Protein AF-A0A7Y3I7I8-F1 (afdb_monomer)

Nearest PDB structures (foldseek):
  3e81-assembly1_A  TM=5.634E-01  e=1.013E-01  Bacteroides thetaiotaomicron
  3n07-assembly1_A-1  TM=5.349E-01  e=1.786E-01  Vibrio cholerae
  3mmz-assembly1_A  TM=6.403E-01  e=1.111E+00  Streptomyces avermitilis MA-4680 = NBRC 14893
  3mmz-assembly1_D-2  TM=4.416E-01  e=1.043E+00  Streptomyces avermitilis MA-4680 = NBRC 14893

Solvent-accessible surface area (backbone atoms only — not comparable to full-atom values): 9424 Å² total; per-residue (Å²): 112,50,53,64,61,39,23,53,50,31,39,77,71,75,37,49,69,60,18,50,61,59,68,58,80,58,87,46,29,38,31,30,32,40,83,50,46,38,29,46,57,78,64,77,93,82,52,62,55,63,79,87,57,58,64,27,91,65,32,65,62,49,49,46,60,44,51,68,61,25,40,41,31,38,44,38,83,34,21,67,37,74,59,11,37,51,34,52,51,52,52,49,43,66,76,41,51,73,58,25,45,66,41,67,65,42,65,22,52,69,73,54,41,62,33,62,57,91,71,88,48,81,45,75,49,51,53,79,69,77,87,74,81,86,78,65,77,77,50,72,69,54,60,74,66,63,65,38,88,90,48,74,81,77,74,84,76,77,83,72,132

Secondary structure (DSSP, 8-state):
--HHHHHHHHHHTT-HHHHHHHH-----EEEE-SBTTTB---SPP--TT---S-BPTTHHHHHHHHHTTSEEEE--GGGGSHHHHHHHHHHHHHHHGGGGS-BTTB--GGG-EE-SS----SEEE-TT-----SS-PPPHHHHHH---TTS----------

Structure (mmCIF, N/CA/C/O backbone):
data_AF-A0A7Y3I7I8-F1
#
_entry.id   AF-A0A7Y3I7I8-F1
#
loop_
_atom_site.group_PDB
_atom_site.id
_atom_site.type_symbol
_atom_site.label_atom_id
_atom_site.label_alt_id
_atom_site.label_comp_id
_atom_site.label_asym_id
_atom_site.label_entity_id
_atom_site.label_seq_id
_atom_site.pdbx_PDB_ins_code
_atom_site.Cartn_x
_atom_site.Cartn_y
_atom_site.Cartn_z
_atom_site.occupancy
_atom_site.B_iso_or_equiv
_atom_site.auth_seq_id
_atom_site.auth_comp_id
_atom_site.auth_asym_id
_atom_site.auth_atom_id
_atom_site.pdbx_PDB_model_num
ATOM 1 N N . MET A 1 1 ? 14.208 3.781 -23.514 1.00 72.62 1 MET A N 1
ATOM 2 C CA . MET A 1 1 ? 13.115 4.742 -23.361 1.00 72.62 1 MET A CA 1
ATOM 3 C C . MET A 1 1 ? 12.505 4.586 -22.001 1.00 72.62 1 MET A C 1
ATOM 5 O O . MET A 1 1 ? 11.634 3.748 -21.793 1.00 72.62 1 MET A O 1
ATOM 9 N N . ASP A 1 2 ? 13.084 5.340 -21.082 1.00 78.81 2 ASP A N 1
ATOM 10 C CA . ASP A 1 2 ? 12.539 5.584 -19.754 1.00 78.81 2 ASP A CA 1
ATOM 11 C C . ASP A 1 2 ? 11.396 6.614 -19.833 1.00 78.81 2 ASP A C 1
ATOM 13 O O . ASP A 1 2 ? 10.990 7.069 -20.915 1.00 78.81 2 ASP A O 1
ATOM 17 N N . ARG A 1 3 ? 10.827 6.932 -18.672 1.00 80.06 3 ARG A N 1
ATOM 18 C CA . ARG A 1 3 ? 9.721 7.880 -18.529 1.00 80.06 3 ARG A CA 1
ATOM 19 C C . ARG A 1 3 ? 10.062 9.303 -18.991 1.00 80.06 3 ARG A C 1
ATOM 21 O O . ARG A 1 3 ? 9.185 9.951 -19.563 1.00 80.06 3 ARG A O 1
ATOM 28 N N . GLU A 1 4 ? 11.293 9.768 -18.781 1.00 84.75 4 GLU A N 1
ATOM 29 C CA . GLU A 1 4 ? 11.745 11.110 -19.184 1.00 84.75 4 GLU A CA 1
ATOM 30 C C . GLU A 1 4 ? 11.891 11.202 -20.706 1.00 84.75 4 GLU A C 1
ATOM 32 O O . GLU A 1 4 ? 11.260 12.052 -21.336 1.00 84.75 4 GLU A O 1
ATOM 37 N N . GLU A 1 5 ? 12.603 10.249 -21.316 1.00 86.88 5 GLU A N 1
ATOM 38 C CA . GLU A 1 5 ? 12.790 10.161 -22.769 1.00 86.88 5 GLU A CA 1
ATOM 39 C C . GLU A 1 5 ? 11.433 10.063 -23.498 1.00 86.88 5 GLU A C 1
ATOM 41 O O . GLU A 1 5 ? 11.233 10.634 -24.575 1.00 86.88 5 GLU A O 1
ATOM 46 N N . TYR A 1 6 ? 10.456 9.375 -22.896 1.00 88.06 6 TYR A N 1
ATOM 47 C CA . TYR A 1 6 ? 9.101 9.300 -23.439 1.00 88.06 6 TYR A CA 1
ATOM 48 C C . TYR A 1 6 ? 8.321 10.617 -23.316 1.00 88.06 6 TYR A C 1
ATOM 50 O O . TYR A 1 6 ? 7.616 10.997 -24.257 1.00 88.06 6 TYR A O 1
ATOM 58 N N . ALA A 1 7 ? 8.435 11.320 -22.187 1.00 87.62 7 ALA A N 1
ATOM 59 C CA . ALA A 1 7 ? 7.794 12.619 -21.999 1.00 87.62 7 ALA A CA 1
ATOM 60 C C . ALA A 1 7 ? 8.338 13.659 -22.992 1.00 87.62 7 ALA A C 1
ATOM 62 O O . ALA A 1 7 ? 7.551 14.362 -23.631 1.00 87.62 7 ALA A O 1
ATOM 63 N N . ASP A 1 8 ? 9.655 13.686 -23.205 1.00 90.88 8 ASP A N 1
ATOM 64 C CA . ASP A 1 8 ? 10.294 14.561 -24.192 1.00 90.88 8 ASP A CA 1
ATOM 65 C C . ASP A 1 8 ? 9.788 14.270 -25.607 1.00 90.88 8 ASP A C 1
ATOM 67 O O . ASP A 1 8 ? 9.432 15.183 -26.358 1.00 90.88 8 ASP A O 1
ATOM 71 N N . LYS A 1 9 ? 9.663 12.985 -25.960 1.00 91.56 9 LYS A N 1
ATOM 72 C CA . LYS A 1 9 ? 9.101 12.575 -27.250 1.00 91.56 9 LYS A CA 1
ATOM 73 C C . LYS A 1 9 ? 7.657 13.054 -27.435 1.00 91.56 9 LYS A C 1
ATOM 75 O O . LYS A 1 9 ? 7.319 13.529 -28.520 1.00 91.56 9 LYS A O 1
ATOM 80 N N . LEU A 1 10 ? 6.816 12.960 -26.401 1.00 91.62 10 LEU A N 1
ATOM 81 C CA . LEU A 1 10 ? 5.436 13.460 -26.438 1.00 91.62 10 LEU A CA 1
ATOM 82 C C . LEU A 1 10 ? 5.394 14.981 -26.638 1.00 91.62 10 LEU A C 1
ATOM 84 O O . LEU A 1 10 ? 4.650 15.466 -27.494 1.00 91.62 10 LEU A O 1
ATOM 88 N N . ALA A 1 11 ? 6.237 15.724 -25.917 1.00 90.56 11 ALA A N 1
ATOM 89 C CA . ALA A 1 11 ? 6.335 17.175 -26.050 1.00 90.56 11 ALA A CA 1
ATOM 90 C C . ALA A 1 11 ? 6.761 17.591 -27.470 1.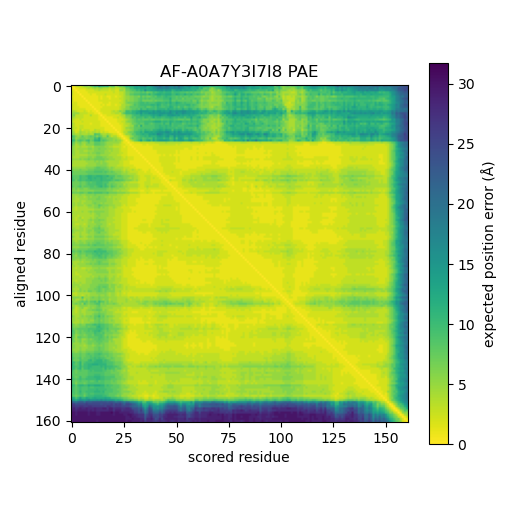00 90.56 11 ALA A C 1
ATOM 92 O O . ALA A 1 11 ? 6.116 18.446 -28.079 1.00 90.56 11 ALA A O 1
ATOM 93 N N . LEU A 1 12 ? 7.780 16.929 -28.033 1.00 93.88 12 LEU A N 1
ATOM 94 C CA . LEU A 1 12 ? 8.248 17.160 -29.405 1.00 93.88 12 LEU A CA 1
ATOM 95 C C . LEU A 1 12 ? 7.202 16.784 -30.466 1.00 93.88 12 LEU A C 1
ATOM 97 O O . LEU A 1 12 ? 7.184 17.376 -31.543 1.00 93.88 12 LEU A O 1
ATOM 101 N N . SER A 1 13 ? 6.314 15.831 -30.166 1.00 92.81 13 SER A N 1
ATOM 102 C CA . SER A 1 13 ? 5.214 15.426 -31.054 1.00 92.81 13 SER A CA 1
ATOM 103 C C . SER A 1 13 ? 3.970 16.325 -30.984 1.00 92.81 13 SER A C 1
ATOM 105 O O . SER A 1 13 ? 2.974 16.034 -31.642 1.00 92.81 13 SER A O 1
ATOM 107 N N . GLY A 1 14 ? 4.016 17.420 -30.215 1.00 92.62 14 GLY A N 1
ATOM 108 C CA . GLY A 1 14 ? 2.890 18.346 -30.064 1.00 92.62 14 GLY A CA 1
ATOM 109 C C . GLY A 1 14 ? 1.854 17.916 -29.021 1.00 92.62 14 GLY A C 1
ATOM 110 O O . GLY A 1 14 ? 0.741 18.434 -29.029 1.00 92.62 14 GLY A O 1
ATOM 111 N N . GLU A 1 15 ? 2.210 17.012 -28.100 1.00 91.56 15 GLU A N 1
ATOM 112 C CA . GLU A 1 15 ? 1.339 16.533 -27.015 1.00 91.56 15 GLU A CA 1
ATOM 113 C C . GLU A 1 15 ? 1.855 16.940 -25.610 1.00 91.56 15 GLU A C 1
ATOM 115 O O . GLU A 1 15 ? 2.059 16.080 -24.744 1.00 91.56 15 GLU A O 1
ATOM 120 N N . PRO A 1 16 ? 2.070 18.244 -25.329 1.00 87.31 16 PRO A N 1
ATOM 121 C CA . PRO A 1 16 ? 2.714 18.703 -24.094 1.00 87.31 16 PRO A CA 1
ATOM 122 C C . PRO A 1 16 ? 1.914 18.374 -22.826 1.00 87.31 16 PRO A C 1
ATOM 124 O O . PRO A 1 16 ? 2.502 18.110 -21.779 1.00 87.31 16 PRO A O 1
ATOM 127 N N . GLU A 1 17 ? 0.581 18.317 -22.900 1.00 86.12 17 GLU A N 1
ATOM 128 C CA . GLU A 1 17 ? -0.253 17.935 -21.753 1.00 86.12 17 GLU A CA 1
ATOM 129 C C . GLU A 1 17 ? -0.020 16.480 -21.324 1.00 86.12 17 GLU A C 1
ATOM 131 O O . GLU A 1 17 ? 0.029 16.183 -20.128 1.00 86.12 17 GLU A O 1
ATOM 136 N N . LYS A 1 18 ? 0.188 15.570 -22.288 1.00 82.88 18 LYS A N 1
ATOM 137 C CA . LYS A 1 18 ? 0.511 14.167 -21.995 1.00 82.88 18 LYS A CA 1
ATOM 138 C C . LYS A 1 18 ? 1.908 14.043 -21.398 1.00 82.88 18 LYS A C 1
ATOM 140 O O . LYS A 1 18 ? 2.074 13.316 -20.423 1.00 82.88 18 LYS A O 1
ATOM 145 N N . ALA A 1 19 ? 2.883 14.787 -21.922 1.00 85.06 19 ALA A N 1
ATOM 146 C CA . ALA A 1 19 ? 4.230 14.848 -21.354 1.00 85.06 19 ALA A CA 1
ATOM 147 C C . ALA A 1 19 ? 4.208 15.335 -19.892 1.00 85.06 19 ALA A C 1
ATOM 149 O O . ALA A 1 19 ? 4.794 14.710 -19.008 1.00 85.06 19 ALA A O 1
ATOM 150 N N . MET A 1 20 ? 3.449 16.399 -19.604 1.00 83.12 20 MET A N 1
ATOM 151 C CA . MET A 1 20 ? 3.276 16.905 -18.239 1.00 83.12 20 MET A CA 1
ATOM 152 C C . MET A 1 20 ? 2.582 15.900 -17.317 1.00 83.12 20 MET A C 1
ATOM 154 O O . MET A 1 20 ? 2.973 15.765 -16.158 1.00 83.12 20 MET A O 1
ATOM 158 N N . ALA A 1 21 ? 1.560 15.191 -17.806 1.00 80.75 21 ALA A N 1
ATOM 159 C CA . ALA A 1 21 ? 0.898 14.140 -17.037 1.00 80.75 21 ALA A CA 1
ATOM 160 C C . ALA A 1 21 ? 1.872 13.003 -16.698 1.00 80.75 21 ALA A C 1
ATOM 162 O O . ALA A 1 21 ? 1.896 12.546 -15.554 1.00 80.75 21 ALA A O 1
ATOM 163 N N . VAL A 1 22 ? 2.718 12.617 -17.660 1.00 82.19 22 VAL A N 1
ATOM 164 C CA . VAL A 1 22 ? 3.789 11.644 -17.446 1.00 82.19 22 VAL A CA 1
ATOM 165 C C . VAL A 1 22 ? 4.765 12.143 -16.395 1.00 82.19 22 VAL A C 1
ATOM 167 O O . VAL A 1 22 ? 5.157 11.325 -15.592 1.00 82.19 22 VAL A O 1
ATOM 170 N N . MET A 1 23 ? 5.112 13.426 -16.308 1.00 81.44 23 MET A N 1
ATOM 171 C CA . MET A 1 23 ? 6.125 13.930 -15.358 1.00 81.44 23 MET A CA 1
ATOM 172 C C . MET A 1 23 ? 5.571 14.385 -13.998 1.00 81.44 23 MET A C 1
ATOM 174 O O . MET A 1 23 ? 6.324 14.805 -13.120 1.00 81.44 23 MET A O 1
ATOM 178 N N . LYS A 1 24 ? 4.253 14.323 -13.793 1.00 81.38 24 LYS A N 1
ATOM 179 C CA . LYS A 1 24 ? 3.613 14.867 -12.592 1.00 81.38 24 LYS A CA 1
ATOM 180 C C . LYS A 1 24 ? 4.088 14.164 -11.315 1.00 81.38 24 LYS A C 1
ATOM 182 O O . LYS A 1 24 ? 4.030 12.939 -11.196 1.00 81.38 24 LYS A O 1
ATOM 187 N N . GLU A 1 25 ? 4.480 14.960 -10.322 1.00 80.12 25 GLU A N 1
ATOM 188 C CA . GLU A 1 25 ? 4.840 14.461 -8.995 1.00 80.12 25 GLU A CA 1
ATOM 189 C C . GLU A 1 25 ? 3.629 13.911 -8.227 1.00 80.12 25 GLU A C 1
ATOM 191 O O . GLU A 1 25 ? 2.531 14.487 -8.213 1.00 80.12 25 GLU A O 1
ATOM 196 N N . ARG A 1 26 ? 3.863 12.808 -7.511 1.00 87.38 26 ARG A N 1
ATOM 197 C CA . ARG A 1 26 ? 2.877 12.162 -6.641 1.00 87.38 26 ARG A CA 1
ATOM 198 C C . ARG A 1 26 ? 2.887 12.846 -5.275 1.00 87.38 26 ARG A C 1
ATOM 200 O O . ARG A 1 26 ? 3.855 12.743 -4.526 1.00 87.38 26 ARG A O 1
ATOM 207 N N . LYS A 1 27 ? 1.795 13.539 -4.941 1.00 86.25 27 LYS A N 1
ATOM 208 C CA . LYS A 1 27 ? 1.693 14.349 -3.709 1.00 86.25 27 LYS A CA 1
ATOM 209 C C . LYS A 1 27 ? 1.281 13.565 -2.465 1.00 86.25 27 LYS A C 1
ATOM 211 O O . LYS A 1 27 ? 1.603 13.971 -1.354 1.00 86.25 27 LYS A O 1
ATOM 216 N N . TRP A 1 28 ? 0.542 12.474 -2.639 1.00 96.50 28 TRP A N 1
ATOM 217 C CA . TRP A 1 28 ? -0.087 11.747 -1.538 1.00 96.50 28 TRP A CA 1
ATOM 218 C C . TRP A 1 28 ? 0.416 10.314 -1.465 1.00 96.50 28 TRP A C 1
ATOM 220 O O . TRP A 1 28 ? 0.676 9.689 -2.493 1.00 96.50 28 TRP A O 1
ATOM 230 N N . THR A 1 29 ? 0.506 9.797 -0.242 1.00 98.06 29 THR A N 1
ATOM 231 C CA . THR A 1 29 ? 0.911 8.417 0.030 1.00 98.06 29 THR A CA 1
ATOM 232 C C . THR A 1 29 ? -0.296 7.568 0.399 1.00 98.06 29 THR A C 1
ATOM 234 O O . THR A 1 29 ? -1.104 7.973 1.235 1.00 98.06 29 THR A O 1
ATOM 237 N N . VAL A 1 30 ? -0.392 6.374 -0.175 1.00 98.69 30 VAL A N 1
ATOM 238 C CA . VAL A 1 30 ? -1.308 5.314 0.251 1.00 98.69 30 VAL A CA 1
ATOM 239 C C . VAL A 1 30 ? -0.496 4.278 1.023 1.00 98.69 30 VAL A C 1
ATOM 241 O O . VAL A 1 30 ? 0.477 3.727 0.502 1.00 98.69 30 VAL A O 1
ATOM 244 N N . ALA A 1 31 ? -0.877 4.032 2.274 1.00 98.75 31 ALA A N 1
ATOM 245 C CA . ALA A 1 31 ? -0.312 2.954 3.069 1.00 98.75 31 ALA A CA 1
ATOM 246 C C . ALA A 1 31 ? -1.112 1.677 2.816 1.00 98.75 31 ALA A C 1
ATOM 248 O O . ALA A 1 31 ? -2.337 1.689 2.922 1.00 98.75 31 ALA A O 1
ATOM 249 N N . VAL A 1 32 ? -0.431 0.590 2.478 1.00 98.81 32 VAL A N 1
ATOM 250 C CA . VAL A 1 32 ? -1.072 -0.672 2.095 1.00 98.81 32 VAL A CA 1
ATOM 251 C C . VAL A 1 32 ? -0.521 -1.776 2.986 1.00 98.81 32 VAL A C 1
ATOM 253 O O . VAL A 1 32 ? 0.693 -1.984 3.022 1.00 98.81 32 VAL A O 1
ATOM 256 N N . ASP A 1 33 ? -1.388 -2.465 3.723 1.00 98.62 33 ASP A N 1
ATOM 257 C CA . ASP A 1 33 ? -0.989 -3.684 4.422 1.00 98.62 33 ASP A CA 1
ATOM 258 C C . ASP A 1 33 ? -0.648 -4.796 3.413 1.00 98.62 33 ASP A C 1
ATOM 260 O O . ASP A 1 33 ? -0.982 -4.733 2.229 1.00 98.62 33 ASP A O 1
ATOM 264 N N . PHE A 1 34 ? 0.084 -5.812 3.856 1.00 98.50 34 PHE A N 1
ATOM 265 C CA . PHE A 1 34 ? 0.508 -6.905 2.994 1.00 98.50 34 PHE A CA 1
ATOM 266 C C . PHE A 1 34 ? -0.369 -8.152 3.162 1.00 98.50 34 PHE A C 1
ATOM 268 O O . PHE A 1 34 ? -1.032 -8.559 2.206 1.00 98.50 34 PHE A O 1
ATOM 275 N N . ASP A 1 35 ? -0.378 -8.760 4.352 1.00 97.81 35 ASP A N 1
ATOM 276 C CA . ASP A 1 35 ? -0.995 -10.066 4.618 1.00 97.81 35 ASP A CA 1
ATOM 277 C C . ASP A 1 35 ? -2.509 -9.948 4.856 1.00 97.81 35 ASP A C 1
ATOM 279 O O . ASP A 1 35 ? -2.966 -9.664 5.962 1.00 97.81 35 ASP A O 1
ATOM 283 N N . GLY A 1 36 ? -3.297 -10.263 3.830 1.00 97.06 36 GLY A N 1
ATOM 284 C CA . GLY A 1 36 ? -4.751 -10.099 3.823 1.00 97.06 36 GLY A CA 1
ATOM 285 C C . GLY A 1 36 ? -5.219 -8.970 2.904 1.00 97.06 36 GLY A C 1
ATOM 286 O O . GLY A 1 36 ? -6.419 -8.842 2.684 1.00 97.06 36 GLY A O 1
ATOM 287 N N . VAL A 1 37 ? -4.301 -8.194 2.318 1.00 98.38 37 VAL A N 1
ATOM 288 C CA . VAL A 1 37 ? -4.619 -7.125 1.353 1.00 98.38 37 VAL A CA 1
ATOM 289 C C . VAL A 1 37 ? -3.973 -7.391 -0.002 1.00 98.38 37 VAL A C 1
ATOM 291 O O . VAL A 1 37 ? -4.678 -7.552 -0.994 1.00 98.38 37 VAL A O 1
ATOM 294 N N . LEU A 1 38 ? -2.640 -7.473 -0.058 1.00 98.62 38 LEU A N 1
ATOM 295 C CA . LEU A 1 38 ? -1.918 -7.815 -1.288 1.00 98.62 38 LEU A CA 1
ATOM 296 C C . LEU A 1 38 ? -1.721 -9.324 -1.408 1.00 98.62 38 LEU A C 1
ATOM 298 O O . LEU A 1 38 ? -1.938 -9.901 -2.468 1.00 98.62 38 LEU A O 1
ATOM 302 N N . HIS A 1 39 ? -1.320 -9.955 -0.311 1.00 98.38 39 HIS A N 1
ATOM 303 C CA . HIS A 1 39 ? -1.110 -11.390 -0.156 1.00 98.38 39 HIS A CA 1
ATOM 304 C C . HIS A 1 39 ? -2.388 -12.041 0.385 1.00 98.38 39 HIS A C 1
ATOM 306 O O . HIS A 1 39 ? -2.989 -11.514 1.318 1.00 98.38 39 HIS A O 1
ATOM 312 N N . SER A 1 40 ? -2.831 -13.171 -0.182 1.00 97.25 40 SER A N 1
ATOM 313 C CA . SER A 1 40 ? -4.144 -13.762 0.15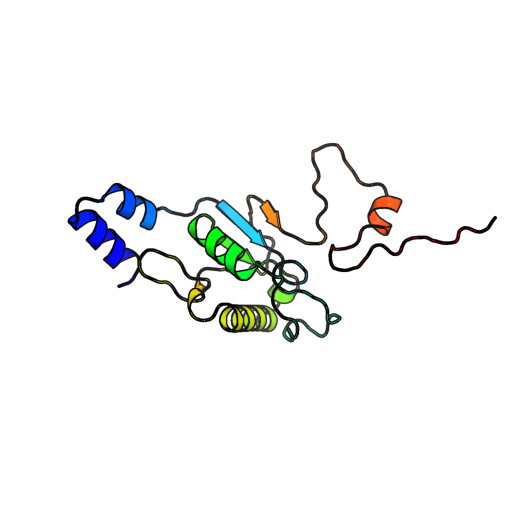1 1.00 97.25 40 SER A CA 1
ATOM 314 C C . SER A 1 40 ? -4.262 -14.274 1.590 1.00 97.25 40 SER A C 1
ATOM 316 O O . SER A 1 40 ? -5.371 -14.428 2.112 1.00 97.25 40 SER A O 1
ATOM 318 N N . TYR A 1 41 ? -3.118 -14.523 2.229 1.00 95.88 41 TYR A N 1
ATOM 319 C CA . TYR A 1 41 ? -2.979 -14.909 3.627 1.00 95.88 41 TYR A CA 1
ATOM 320 C C . TYR A 1 41 ? -3.878 -16.083 4.052 1.00 95.88 41 TYR A C 1
ATOM 322 O O . TYR A 1 41 ? -4.533 -16.087 5.101 1.00 95.88 41 TYR A O 1
ATOM 330 N N . THR A 1 42 ? -3.917 -17.103 3.194 1.00 93.75 42 THR A N 1
ATOM 331 C CA . THR A 1 42 ? -4.640 -18.357 3.428 1.00 93.75 42 THR A CA 1
ATOM 332 C C . THR A 1 42 ? -3.850 -19.334 4.294 1.00 93.75 42 THR A C 1
ATOM 334 O O . THR A 1 42 ? -4.453 -20.065 5.085 1.00 93.75 42 THR A O 1
ATOM 337 N N . THR A 1 43 ? -2.517 -19.315 4.203 1.00 93.56 43 THR A N 1
ATOM 338 C CA . THR A 1 43 ? -1.626 -20.108 5.054 1.00 93.56 43 THR A CA 1
ATOM 339 C C . THR A 1 43 ? -1.388 -19.378 6.381 1.00 93.56 43 THR A C 1
ATOM 341 O O . THR A 1 43 ? -1.134 -18.170 6.376 1.00 93.56 43 THR A O 1
ATOM 344 N N . PRO A 1 44 ? -1.445 -20.073 7.537 1.00 91.00 44 PRO A N 1
ATOM 345 C CA . PRO A 1 44 ? -1.101 -19.475 8.823 1.00 91.00 44 PRO A CA 1
ATOM 346 C C . PRO A 1 44 ? 0.284 -18.822 8.817 1.00 91.00 44 PRO A C 1
ATOM 348 O O . PRO A 1 44 ? 1.192 -19.264 8.113 1.00 91.00 44 PRO A O 1
ATOM 351 N N . TRP A 1 45 ? 0.461 -17.787 9.639 1.00 93.19 45 TRP A N 1
ATOM 352 C CA . TRP A 1 45 ? 1.752 -17.124 9.794 1.00 93.19 45 TRP A CA 1
ATOM 353 C C . TRP A 1 45 ? 2.868 -18.124 10.119 1.00 93.19 45 TRP A C 1
ATOM 355 O O . TRP A 1 45 ? 2.794 -18.854 11.106 1.00 93.19 45 TRP A O 1
ATOM 365 N N . LEU A 1 46 ? 3.924 -18.111 9.306 1.00 93.56 46 LEU A N 1
ATOM 366 C CA . LEU A 1 46 ? 5.110 -18.943 9.509 1.00 93.56 46 LEU A CA 1
ATOM 367 C C . LEU A 1 46 ? 6.237 -18.125 10.141 1.00 93.56 46 LEU A C 1
ATOM 369 O O . LEU A 1 46 ? 6.709 -18.406 11.237 1.00 93.56 46 LEU A O 1
ATOM 373 N N . ASN A 1 47 ? 6.691 -17.103 9.421 1.00 94.62 47 ASN A N 1
ATOM 374 C CA . ASN A 1 47 ? 7.710 -16.153 9.844 1.00 94.62 47 ASN A CA 1
ATOM 375 C C . ASN A 1 47 ? 7.714 -14.958 8.878 1.00 94.62 47 ASN A C 1
ATOM 377 O O . ASN A 1 47 ? 7.105 -15.004 7.809 1.00 94.62 47 ASN A O 1
ATOM 381 N N . ALA A 1 48 ? 8.473 -13.912 9.212 1.00 94.31 48 ALA A N 1
ATOM 382 C CA . ALA A 1 48 ? 8.471 -12.656 8.460 1.00 94.31 48 ALA A CA 1
ATOM 383 C C . ALA A 1 48 ? 8.930 -12.762 6.992 1.00 94.31 48 ALA A C 1
ATOM 385 O O . ALA A 1 48 ? 8.604 -11.879 6.205 1.00 94.31 48 ALA A O 1
ATOM 386 N N . HIS A 1 49 ? 9.673 -13.805 6.608 1.00 95.88 49 HIS A N 1
ATOM 387 C CA . HIS A 1 49 ? 10.325 -13.902 5.296 1.00 95.88 49 HIS A CA 1
ATOM 388 C C . HIS A 1 49 ? 9.867 -15.094 4.444 1.00 95.88 49 HIS A C 1
ATOM 390 O O . HIS A 1 49 ? 10.381 -15.288 3.345 1.00 95.88 49 HIS A O 1
ATOM 396 N N . THR A 1 50 ? 8.898 -15.871 4.930 1.00 97.25 50 THR A N 1
ATOM 397 C CA . THR A 1 50 ? 8.255 -16.957 4.181 1.00 97.25 50 THR A CA 1
ATOM 398 C C . THR A 1 50 ? 6.854 -16.505 3.787 1.00 97.25 50 THR A C 1
ATOM 400 O O . THR A 1 50 ? 6.036 -16.212 4.660 1.00 97.25 50 THR A O 1
ATOM 403 N N . ILE A 1 51 ? 6.605 -16.407 2.479 1.00 98.00 51 ILE A N 1
ATOM 404 C CA . ILE A 1 51 ? 5.371 -15.861 1.893 1.00 98.00 51 ILE A CA 1
ATOM 405 C C . ILE A 1 51 ? 4.856 -16.870 0.850 1.00 98.00 51 ILE A C 1
ATOM 407 O O . ILE A 1 51 ? 5.237 -16.778 -0.319 1.00 98.00 51 ILE A O 1
ATOM 411 N N . PRO A 1 52 ? 4.092 -17.897 1.274 1.00 96.62 52 PRO A N 1
ATOM 412 C CA . PRO A 1 52 ? 3.738 -19.026 0.411 1.00 96.62 52 PRO A CA 1
ATOM 413 C C . PRO A 1 52 ? 2.524 -18.752 -0.486 1.00 96.62 52 PRO A C 1
ATOM 415 O O . PRO A 1 52 ? 2.472 -19.266 -1.601 1.00 96.62 52 PRO A O 1
ATOM 418 N N . ASP A 1 53 ? 1.559 -17.961 -0.009 1.00 97.88 53 ASP A N 1
ATOM 419 C CA . ASP A 1 53 ? 0.294 -17.764 -0.729 1.00 97.88 53 ASP A CA 1
ATOM 420 C C . ASP A 1 53 ? 0.402 -16.776 -1.912 1.00 97.88 53 ASP A C 1
ATOM 422 O O . ASP A 1 53 ? 1.298 -15.917 -1.930 1.00 97.88 53 ASP A O 1
ATOM 426 N N . PRO A 1 54 ? -0.497 -16.889 -2.913 1.00 98.19 54 PRO A N 1
ATOM 427 C CA . PRO A 1 54 ? -0.548 -15.972 -4.048 1.00 98.19 54 PRO A CA 1
ATOM 428 C C . PRO A 1 54 ? -1.134 -14.599 -3.670 1.00 98.19 54 PRO A C 1
ATOM 430 O O . PRO A 1 54 ? -1.577 -14.387 -2.536 1.00 98.19 54 PRO A O 1
ATOM 433 N N . PRO A 1 55 ? -1.149 -13.643 -4.616 1.00 98.62 55 PRO A N 1
ATOM 434 C CA . PRO A 1 55 ? -1.844 -12.384 -4.423 1.00 98.62 55 PRO A CA 1
ATOM 435 C C . PRO A 1 55 ? -3.346 -12.572 -4.209 1.00 98.62 55 PRO A C 1
ATOM 437 O O . PRO A 1 55 ? -3.942 -13.538 -4.690 1.00 98.62 55 PRO A O 1
ATOM 440 N N . VAL A 1 56 ? -3.971 -11.604 -3.541 1.00 98.50 56 VAL A N 1
ATOM 441 C CA . VAL A 1 56 ? -5.422 -11.415 -3.625 1.00 98.50 56 VAL A CA 1
ATOM 442 C C . VAL A 1 56 ? -5.786 -11.123 -5.092 1.00 98.50 56 VAL A C 1
ATOM 444 O O . VAL A 1 56 ? -5.076 -10.345 -5.738 1.00 98.50 56 VAL A O 1
ATOM 447 N N . PRO A 1 57 ? -6.852 -11.729 -5.654 1.00 98.06 57 PRO A N 1
ATOM 448 C CA . PRO A 1 57 ? -7.263 -11.456 -7.031 1.00 98.06 57 PRO A CA 1
ATOM 449 C C . PRO A 1 57 ? -7.442 -9.953 -7.293 1.00 98.06 57 PRO A C 1
ATOM 451 O O . PRO A 1 57 ? -8.155 -9.278 -6.554 1.00 98.06 57 PRO A O 1
ATOM 454 N N . GLY A 1 58 ? -6.786 -9.430 -8.333 1.00 98.19 58 GLY A N 1
ATOM 455 C CA . GLY A 1 58 ? -6.829 -8.010 -8.701 1.00 98.19 58 GLY A CA 1
ATOM 456 C C . GLY A 1 58 ? -5.877 -7.095 -7.918 1.00 98.19 58 GLY A C 1
ATOM 457 O O . GLY A 1 58 ? -5.767 -5.914 -8.246 1.00 98.19 58 GLY A O 1
ATOM 458 N N . ALA A 1 59 ? -5.185 -7.591 -6.883 1.00 98.50 59 ALA A N 1
ATOM 459 C CA . ALA A 1 59 ? -4.349 -6.742 -6.033 1.00 98.50 59 ALA A CA 1
ATOM 460 C C . ALA A 1 59 ? -3.122 -6.180 -6.760 1.00 98.50 59 ALA A C 1
ATOM 462 O O . ALA A 1 59 ? -2.736 -5.042 -6.509 1.00 98.50 59 ALA A O 1
ATOM 463 N N . ILE A 1 60 ? -2.517 -6.951 -7.666 1.00 98.56 60 ILE A N 1
ATOM 464 C CA . ILE A 1 60 ? -1.339 -6.515 -8.426 1.00 98.56 60 ILE A CA 1
ATOM 465 C C . ILE A 1 60 ? -1.728 -5.425 -9.436 1.00 98.56 60 ILE A C 1
ATOM 467 O O . ILE A 1 60 ? -1.051 -4.402 -9.534 1.00 98.56 60 ILE A O 1
ATOM 471 N N . GLU A 1 61 ? -2.851 -5.602 -10.131 1.00 98.31 61 GLU A N 1
ATOM 472 C CA . GLU A 1 61 ? -3.405 -4.642 -11.089 1.00 98.31 61 GLU A CA 1
ATOM 473 C C . GLU A 1 61 ? -3.836 -3.347 -10.389 1.00 98.31 61 GLU A C 1
ATOM 475 O O . GLU A 1 61 ? -3.542 -2.237 -10.850 1.00 98.31 61 GLU A O 1
ATOM 480 N N . TRP A 1 62 ? -4.484 -3.479 -9.229 1.00 98.62 62 TRP A N 1
ATOM 481 C CA . TRP A 1 62 ? -4.844 -2.343 -8.392 1.00 98.62 62 TRP A CA 1
ATOM 482 C C . TRP A 1 62 ? -3.602 -1.591 -7.899 1.00 98.62 62 TRP A C 1
ATOM 484 O O . TRP A 1 62 ? -3.550 -0.364 -7.998 1.00 98.62 62 TRP A O 1
ATOM 494 N N . LEU A 1 63 ? -2.568 -2.301 -7.439 1.00 98.50 63 LEU A N 1
ATOM 495 C CA . LEU A 1 63 ? -1.326 -1.678 -6.984 1.00 98.50 63 LEU A CA 1
ATOM 496 C C . LEU A 1 63 ? -0.639 -0.916 -8.124 1.00 98.50 63 LEU A C 1
ATOM 498 O O . LEU A 1 63 ? -0.230 0.228 -7.932 1.00 98.50 63 LEU A O 1
ATOM 502 N N . HIS A 1 64 ? -0.576 -1.518 -9.317 1.00 97.62 64 HIS A N 1
ATOM 503 C CA . HIS A 1 64 ? 0.037 -0.913 -10.499 1.00 97.62 64 HIS A CA 1
ATOM 504 C C . HIS A 1 64 ? -0.702 0.350 -10.957 1.00 97.62 64 HIS A C 1
ATOM 506 O O . HIS A 1 64 ? -0.062 1.346 -11.280 1.00 97.62 64 HIS A O 1
ATOM 512 N N . SER A 1 65 ? -2.039 0.362 -10.929 1.00 96.81 65 SER A N 1
ATOM 513 C CA . SER A 1 65 ? -2.805 1.585 -11.224 1.00 96.81 65 SER A CA 1
ATOM 514 C C . SER A 1 65 ? -2.644 2.655 -10.135 1.00 96.81 65 SER A C 1
ATOM 516 O O . SER A 1 65 ? -2.554 3.845 -10.440 1.00 96.81 65 SER A O 1
ATOM 518 N N . THR A 1 66 ? -2.525 2.243 -8.870 1.00 97.38 66 THR A N 1
ATOM 519 C CA . THR A 1 66 ? -2.353 3.155 -7.731 1.00 97.38 66 THR A CA 1
ATOM 520 C C . THR A 1 66 ? -1.012 3.889 -7.787 1.00 97.38 66 THR A C 1
ATOM 522 O O . THR A 1 66 ? -0.987 5.108 -7.597 1.00 97.38 66 THR A O 1
ATOM 525 N N . VAL A 1 67 ? 0.094 3.197 -8.103 1.00 96.38 67 VAL A N 1
ATOM 526 C CA . VAL A 1 67 ? 1.435 3.822 -8.160 1.00 96.38 67 VAL A CA 1
ATOM 527 C C . VAL A 1 67 ? 1.576 4.886 -9.249 1.00 96.38 67 VAL A C 1
ATOM 529 O O . VAL A 1 67 ? 2.441 5.753 -9.121 1.00 96.38 67 VAL A O 1
ATOM 532 N N . GLN A 1 68 ? 0.710 4.880 -10.273 1.00 93.25 68 GLN A N 1
ATOM 533 C CA . GLN A 1 68 ? 0.700 5.928 -11.304 1.00 93.25 68 GLN A CA 1
ATOM 534 C C . GLN A 1 68 ? 0.266 7.289 -10.745 1.00 93.25 68 GLN A C 1
ATOM 536 O O . GLN A 1 68 ? 0.621 8.328 -11.291 1.00 93.25 68 GLN A O 1
ATOM 541 N N . THR A 1 69 ? -0.518 7.296 -9.661 1.00 93.44 69 THR A N 1
ATOM 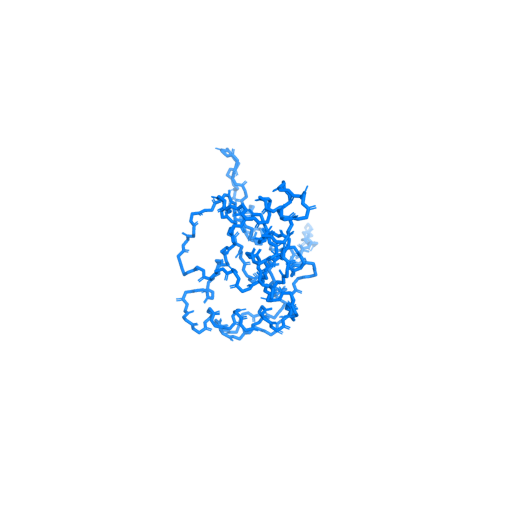542 C CA . THR A 1 69 ? -1.120 8.520 -9.101 1.00 93.44 69 THR A CA 1
ATOM 543 C C . THR A 1 69 ? -0.597 8.847 -7.702 1.00 93.44 69 THR A C 1
ATOM 545 O O . THR A 1 69 ? -0.467 10.019 -7.340 1.00 93.44 69 THR A O 1
ATOM 548 N N . PHE A 1 70 ? -0.281 7.826 -6.906 1.00 96.56 70 PHE A N 1
ATOM 549 C CA . PHE A 1 70 ? 0.062 7.952 -5.492 1.00 96.56 70 PHE A CA 1
ATOM 550 C C . PHE A 1 70 ? 1.421 7.333 -5.194 1.00 96.56 70 PHE A C 1
ATOM 552 O O . PHE A 1 70 ? 1.795 6.318 -5.778 1.00 96.56 70 PHE A O 1
ATOM 559 N N . ASN A 1 71 ? 2.140 7.898 -4.225 1.00 97.31 71 ASN A N 1
ATOM 560 C CA . ASN A 1 71 ? 3.223 7.150 -3.601 1.00 97.31 71 ASN A CA 1
ATOM 561 C C . ASN A 1 71 ? 2.597 5.967 -2.858 1.00 97.31 71 ASN A C 1
ATOM 563 O O . ASN A 1 71 ? 1.588 6.128 -2.169 1.00 97.31 71 ASN A O 1
ATOM 567 N N . VAL A 1 72 ? 3.186 4.783 -2.975 1.00 98.44 72 VAL A N 1
ATOM 568 C CA . VAL A 1 72 ? 2.686 3.595 -2.281 1.00 98.44 72 VAL A CA 1
ATOM 569 C C . VAL A 1 72 ? 3.723 3.111 -1.280 1.00 98.44 72 VAL A C 1
ATOM 571 O O . VAL A 1 72 ? 4.892 2.888 -1.608 1.00 98.44 72 VAL A O 1
ATOM 574 N N . ALA A 1 73 ? 3.269 2.949 -0.042 1.00 98.56 73 ALA A N 1
ATOM 575 C CA . ALA A 1 73 ? 4.058 2.448 1.067 1.00 98.56 73 ALA A CA 1
ATOM 576 C C . ALA A 1 73 ? 3.432 1.157 1.593 1.00 98.56 73 ALA A C 1
ATOM 578 O O . ALA A 1 73 ? 2.408 1.187 2.274 1.00 98.56 73 ALA A O 1
ATOM 579 N N . ILE A 1 74 ? 4.061 0.018 1.304 1.00 98.75 74 ILE A N 1
ATOM 580 C CA . ILE A 1 74 ? 3.695 -1.250 1.932 1.00 98.75 74 ILE A CA 1
ATOM 581 C C . ILE A 1 74 ? 4.131 -1.198 3.398 1.00 98.75 74 ILE A C 1
ATOM 583 O O . ILE A 1 74 ? 5.328 -1.170 3.717 1.00 98.75 74 ILE A O 1
ATOM 587 N N . TYR A 1 75 ? 3.148 -1.191 4.292 1.00 98.50 75 TYR A N 1
ATOM 588 C CA . TYR A 1 75 ? 3.333 -1.114 5.734 1.00 98.50 75 TYR A CA 1
ATO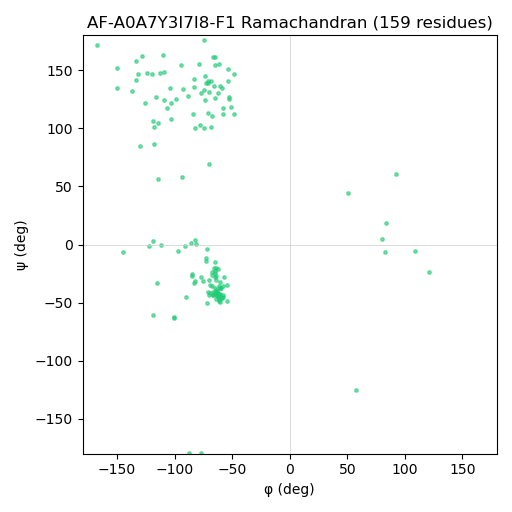M 589 C C . TYR A 1 75 ? 2.773 -2.376 6.382 1.00 98.50 75 TYR A C 1
ATOM 591 O O . TYR A 1 75 ? 1.573 -2.517 6.555 1.00 98.50 75 TYR A O 1
ATOM 599 N N . SER A 1 76 ? 3.670 -3.297 6.729 1.00 97.94 76 SER A N 1
ATOM 600 C CA . SER A 1 76 ? 3.337 -4.608 7.284 1.00 97.94 76 SER A CA 1
ATOM 601 C C . SER A 1 76 ? 4.208 -4.898 8.503 1.00 97.94 76 SER A C 1
ATOM 603 O O . SER A 1 76 ? 5.325 -4.388 8.636 1.00 97.94 76 SER A O 1
ATOM 605 N N . THR A 1 77 ? 3.758 -5.803 9.371 1.00 96.44 77 THR A N 1
ATOM 606 C CA . THR A 1 77 ? 4.603 -6.382 10.429 1.00 96.44 77 THR A CA 1
ATOM 607 C C . THR A 1 77 ? 5.892 -6.990 9.858 1.00 96.44 77 THR A C 1
ATOM 609 O O . THR A 1 77 ? 6.968 -6.851 10.449 1.00 96.44 77 THR A O 1
ATOM 612 N N . ARG A 1 78 ? 5.834 -7.569 8.648 1.00 97.69 78 ARG A N 1
ATOM 613 C CA . ARG A 1 78 ? 7.007 -8.064 7.907 1.00 97.69 78 ARG A CA 1
ATOM 614 C C . ARG A 1 78 ? 8.009 -6.949 7.604 1.00 97.69 78 ARG A C 1
ATOM 616 O O . ARG A 1 78 ? 9.218 -7.205 7.604 1.00 97.69 78 ARG A O 1
ATOM 623 N N . SER A 1 79 ? 7.541 -5.713 7.402 1.00 97.25 79 SER A N 1
ATOM 624 C CA . SER A 1 79 ? 8.386 -4.557 7.087 1.00 97.25 79 SER A CA 1
ATOM 625 C C . SER A 1 79 ? 9.341 -4.180 8.215 1.00 97.25 79 SER A C 1
ATOM 627 O O . SER A 1 79 ? 10.298 -3.455 7.957 1.00 97.25 79 SER A O 1
ATOM 629 N N . LYS A 1 80 ? 9.153 -4.681 9.445 1.00 95.81 80 LYS A N 1
ATOM 630 C CA . LYS A 1 80 ? 10.041 -4.385 10.583 1.00 95.81 80 LYS A CA 1
ATOM 631 C C . LYS A 1 80 ? 11.442 -4.973 10.432 1.00 95.81 80 LYS A C 1
ATOM 633 O O . LYS A 1 80 ? 12.400 -4.428 10.971 1.00 95.81 80 LYS A O 1
ATOM 638 N N . THR A 1 81 ? 11.603 -6.028 9.636 1.00 97.00 81 THR A N 1
ATOM 639 C CA . THR A 1 81 ? 12.911 -6.660 9.417 1.00 97.00 81 THR A CA 1
ATOM 640 C C . THR A 1 81 ? 13.386 -6.476 7.984 1.00 97.00 81 THR A C 1
ATOM 642 O O . THR A 1 81 ? 12.599 -6.486 7.038 1.00 97.00 81 THR A O 1
ATOM 645 N N . TRP A 1 82 ? 14.702 -6.379 7.790 1.00 97.38 82 TRP A N 1
ATOM 646 C CA . TRP A 1 82 ? 15.276 -6.349 6.443 1.00 97.38 82 TRP A CA 1
ATOM 647 C C . TRP A 1 82 ? 14.952 -7.621 5.643 1.00 97.38 82 TRP A C 1
ATOM 649 O O . TRP A 1 82 ? 14.643 -7.537 4.455 1.00 97.38 82 TRP A O 1
ATOM 659 N N . ARG A 1 83 ? 14.943 -8.794 6.299 1.00 98.00 83 ARG A N 1
ATOM 660 C CA . ARG A 1 83 ? 14.567 -10.072 5.666 1.00 98.00 83 ARG A CA 1
ATOM 661 C C . ARG A 1 83 ? 13.112 -10.064 5.194 1.00 98.00 83 ARG A C 1
ATOM 663 O O . ARG A 1 83 ? 12.853 -10.509 4.082 1.00 98.00 83 ARG A O 1
ATOM 670 N N . GLY A 1 84 ? 12.188 -9.533 5.996 1.00 98.38 84 GLY A N 1
ATOM 671 C CA . GLY A 1 84 ? 10.780 -9.420 5.615 1.00 98.38 84 GLY A CA 1
ATOM 672 C C . GLY A 1 84 ? 10.561 -8.448 4.456 1.00 98.38 84 GLY A C 1
ATOM 673 O O . GLY A 1 84 ? 9.901 -8.808 3.486 1.00 98.38 84 GLY A O 1
ATOM 674 N N . ARG A 1 85 ? 11.215 -7.276 4.470 1.00 98.50 85 ARG A N 1
ATOM 675 C CA . ARG A 1 85 ? 11.188 -6.335 3.330 1.00 98.50 85 ARG A CA 1
ATOM 676 C C . ARG A 1 85 ? 11.706 -6.976 2.040 1.00 98.50 85 ARG A C 1
ATOM 678 O O . ARG A 1 85 ? 11.072 -6.859 0.995 1.00 98.50 85 ARG A O 1
ATOM 685 N N . ARG A 1 86 ? 12.825 -7.709 2.106 1.00 98.44 86 ARG A N 1
ATOM 686 C CA . ARG A 1 86 ? 13.360 -8.444 0.945 1.00 98.44 86 ARG A CA 1
ATOM 687 C C . ARG A 1 86 ? 12.414 -9.531 0.448 1.00 98.44 86 ARG A C 1
ATOM 689 O O . ARG A 1 86 ? 12.272 -9.674 -0.762 1.00 98.44 86 ARG A O 1
ATOM 696 N N . ALA A 1 87 ? 11.787 -10.276 1.355 1.00 98.62 87 ALA A N 1
ATOM 697 C CA . ALA A 1 87 ? 10.838 -11.320 0.991 1.00 98.62 87 ALA A CA 1
ATOM 698 C C . ALA A 1 87 ? 9.611 -10.739 0.279 1.00 98.62 87 ALA A C 1
ATOM 700 O O . ALA A 1 87 ? 9.261 -11.225 -0.792 1.00 98.62 87 ALA A O 1
ATOM 701 N N . MET A 1 88 ? 9.019 -9.663 0.807 1.00 98.69 88 MET A N 1
ATOM 702 C CA . MET A 1 88 ? 7.883 -8.999 0.157 1.00 98.69 88 MET A CA 1
ATOM 703 C C . MET A 1 88 ? 8.267 -8.410 -1.202 1.00 98.69 88 MET A C 1
ATOM 705 O O . MET A 1 88 ? 7.530 -8.591 -2.164 1.00 98.69 88 MET A O 1
ATOM 709 N N . LYS A 1 89 ? 9.449 -7.786 -1.327 1.00 98.62 89 LYS A N 1
ATOM 710 C CA . LYS A 1 89 ? 9.951 -7.289 -2.620 1.00 98.62 89 LYS A CA 1
ATOM 711 C C . LYS A 1 89 ? 10.122 -8.417 -3.642 1.00 98.62 89 LYS A C 1
ATOM 713 O O . LYS A 1 89 ? 9.719 -8.270 -4.791 1.00 98.62 89 LYS A O 1
ATOM 718 N N . ALA A 1 90 ? 10.708 -9.542 -3.230 1.00 98.56 90 ALA A N 1
ATOM 719 C CA . ALA A 1 90 ? 10.891 -10.704 -4.098 1.00 98.56 90 ALA A CA 1
ATOM 720 C C . ALA A 1 90 ? 9.551 -11.331 -4.509 1.00 98.56 90 ALA A C 1
ATOM 722 O O . ALA A 1 90 ? 9.370 -11.675 -5.676 1.00 98.56 90 ALA A O 1
ATOM 723 N N . TRP A 1 91 ? 8.611 -11.437 -3.568 1.00 98.69 91 TRP A N 1
ATOM 724 C CA . TRP A 1 91 ? 7.252 -11.900 -3.830 1.00 98.69 91 TRP A CA 1
ATOM 725 C C . TRP A 1 91 ? 6.536 -10.974 -4.821 1.00 98.69 91 TRP A C 1
ATOM 727 O O . TRP A 1 91 ? 6.009 -11.453 -5.823 1.00 98.69 91 TRP A O 1
ATOM 737 N N . LEU A 1 92 ? 6.610 -9.654 -4.614 1.00 98.69 92 LEU A N 1
ATOM 738 C CA . LEU A 1 92 ? 5.974 -8.671 -5.490 1.00 98.69 92 LEU A CA 1
ATOM 739 C C . LEU A 1 92 ? 6.534 -8.768 -6.906 1.00 98.69 92 LEU A C 1
ATOM 741 O O . LEU A 1 92 ? 5.774 -8.919 -7.853 1.00 98.69 92 LEU A O 1
ATOM 745 N N . LYS A 1 93 ? 7.863 -8.790 -7.046 1.00 98.50 93 LYS A N 1
ATOM 746 C CA . LYS A 1 93 ? 8.532 -8.953 -8.340 1.00 98.50 93 LYS A CA 1
ATOM 747 C C . LYS A 1 93 ? 8.130 -10.245 -9.053 1.00 98.50 93 LYS A C 1
ATOM 749 O O . LYS A 1 93 ? 7.874 -10.225 -10.252 1.00 98.50 93 LYS A O 1
ATOM 754 N N . LYS A 1 94 ? 8.058 -11.365 -8.324 1.00 98.44 94 LYS A N 1
ATOM 755 C CA . LYS A 1 94 ? 7.644 -12.662 -8.879 1.00 98.44 94 LYS A CA 1
ATOM 756 C C . LYS A 1 94 ? 6.228 -12.599 -9.458 1.00 98.44 94 LYS A C 1
ATOM 758 O O . LYS A 1 94 ? 6.007 -13.121 -10.544 1.00 98.44 94 LYS A O 1
ATOM 763 N N . HIS A 1 95 ? 5.288 -12.004 -8.727 1.00 98.44 95 HIS A N 1
ATOM 764 C CA . HIS A 1 95 ? 3.875 -11.995 -9.109 1.00 98.44 95 HIS A CA 1
ATOM 765 C C . HIS A 1 95 ? 3.502 -10.868 -10.078 1.00 98.44 95 HIS A C 1
ATOM 767 O O . HIS A 1 95 ? 2.561 -11.024 -10.845 1.00 98.44 95 HIS A O 1
ATOM 773 N N . ALA A 1 96 ? 4.257 -9.772 -10.081 1.00 97.81 96 ALA A N 1
ATOM 774 C CA . ALA A 1 96 ? 4.097 -8.666 -11.016 1.00 97.81 96 ALA A CA 1
ATOM 775 C C . ALA A 1 96 ? 4.680 -8.967 -12.408 1.00 97.81 96 ALA A C 1
ATOM 777 O O . ALA A 1 96 ? 4.209 -8.431 -13.405 1.00 97.81 96 ALA A O 1
ATOM 778 N N . GLY A 1 97 ? 5.703 -9.819 -12.520 1.00 97.44 97 GLY A N 1
ATOM 779 C CA . GLY A 1 97 ? 6.335 -10.086 -13.814 1.00 97.44 97 GLY A CA 1
ATOM 780 C C . GLY A 1 97 ? 6.854 -8.794 -14.458 1.00 97.44 97 GLY A C 1
ATOM 781 O O . GLY A 1 97 ? 7.612 -8.056 -13.832 1.00 97.44 97 GLY A O 1
ATOM 782 N N . ASN A 1 98 ? 6.440 -8.507 -15.696 1.00 95.56 98 ASN A N 1
ATOM 783 C CA . ASN A 1 98 ? 6.935 -7.346 -16.445 1.00 95.56 98 ASN A CA 1
ATOM 784 C C . ASN A 1 98 ? 6.445 -6.001 -15.895 1.00 95.56 98 ASN A C 1
ATOM 786 O O . ASN A 1 98 ? 7.200 -5.040 -15.963 1.00 95.56 98 ASN A O 1
ATOM 790 N N . ILE A 1 99 ? 5.250 -5.932 -15.289 1.00 95.69 99 ILE A N 1
ATOM 791 C CA . ILE A 1 99 ? 4.745 -4.681 -14.686 1.00 95.69 99 ILE A CA 1
ATOM 792 C C . ILE A 1 99 ? 5.490 -4.308 -13.397 1.00 95.69 99 ILE A C 1
ATOM 794 O O . ILE A 1 99 ? 5.234 -3.270 -12.792 1.00 95.69 99 ILE A O 1
ATOM 798 N N . TYR A 1 100 ? 6.413 -5.166 -12.945 1.00 97.88 100 TYR A N 1
ATOM 799 C CA . TYR A 1 100 ? 7.334 -4.802 -11.881 1.00 97.88 100 TYR A CA 1
ATOM 800 C C . TYR A 1 100 ? 8.288 -3.687 -12.292 1.00 97.88 100 TYR A C 1
ATOM 802 O O . TYR A 1 100 ? 8.801 -3.033 -11.401 1.00 97.88 100 TYR A O 1
ATOM 810 N N . TRP A 1 101 ? 8.550 -3.525 -13.588 1.00 96.38 101 TRP A N 1
ATOM 811 C CA . TRP A 1 101 ? 9.506 -2.558 -14.102 1.00 96.38 101 TRP A CA 1
ATOM 812 C C . TRP A 1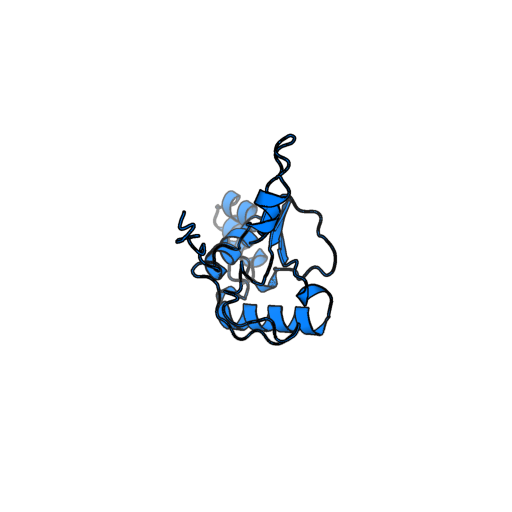 101 ? 8.804 -1.410 -14.809 1.00 96.38 101 TRP A C 1
ATOM 814 O O . TRP A 1 101 ? 7.759 -1.609 -15.434 1.00 96.38 101 TRP A O 1
ATOM 824 N N . GLU A 1 102 ? 9.417 -0.235 -14.743 1.00 92.12 102 GLU A N 1
ATOM 825 C CA . GLU A 1 102 ? 9.029 0.929 -15.519 1.00 92.12 102 GLU A CA 1
ATOM 826 C C . GLU A 1 102 ? 8.965 0.587 -17.013 1.00 92.12 102 GLU A C 1
ATOM 828 O O . GLU A 1 102 ? 9.796 -0.144 -17.567 1.00 92.12 102 GLU A O 1
ATOM 833 N N . ALA A 1 103 ? 7.953 1.144 -17.666 1.00 88.81 103 ALA A N 1
ATOM 834 C CA . ALA A 1 103 ? 7.774 1.105 -19.103 1.00 88.81 103 ALA A CA 1
ATOM 835 C C . ALA A 1 103 ? 7.555 2.536 -19.622 1.00 88.81 103 ALA A C 1
ATOM 837 O O . ALA A 1 103 ? 7.181 3.421 -18.852 1.00 88.81 103 ALA A O 1
ATOM 838 N N . PRO A 1 104 ? 7.731 2.793 -20.930 1.00 85.56 104 PRO A N 1
ATOM 839 C CA . PRO A 1 104 ? 7.462 4.106 -21.503 1.00 85.56 104 PRO A CA 1
ATOM 840 C C . PRO A 1 104 ? 6.109 4.698 -21.090 1.00 85.56 104 PRO A C 1
ATOM 842 O O . PRO A 1 104 ? 5.054 4.194 -21.476 1.00 85.56 104 PRO A O 1
ATOM 845 N N . GLY A 1 105 ? 6.153 5.776 -20.304 1.00 83.75 105 GLY A N 1
ATOM 846 C CA . GLY A 1 105 ? 4.968 6.487 -19.821 1.00 83.75 105 GLY A CA 1
ATOM 847 C C . GLY A 1 105 ? 4.247 5.859 -18.624 1.00 83.75 105 GLY A C 1
ATOM 848 O O . GLY A 1 105 ? 3.216 6.397 -18.225 1.00 83.75 105 GLY A O 1
ATOM 849 N N . PHE A 1 106 ? 4.769 4.776 -18.038 1.00 88.56 106 PHE A N 1
ATOM 850 C CA . PHE A 1 106 ? 4.160 4.084 -16.899 1.00 88.56 106 PHE A CA 1
ATOM 851 C C . PHE A 1 106 ? 5.201 3.694 -15.854 1.00 88.56 106 PHE A C 1
ATOM 853 O O . PHE A 1 106 ? 6.205 3.061 -16.170 1.00 88.56 106 PHE A O 1
ATOM 860 N N . LEU A 1 107 ? 4.913 4.000 -14.592 1.00 91.50 107 LEU A N 1
ATOM 861 C CA . LEU A 1 107 ? 5.734 3.562 -13.466 1.00 91.50 107 LEU A CA 1
ATOM 862 C C . LEU A 1 107 ? 5.529 2.069 -13.225 1.00 91.50 107 LEU A C 1
ATOM 864 O O . LEU A 1 107 ? 4.395 1.591 -13.266 1.00 91.50 107 LEU A O 1
ATOM 868 N N . GLY A 1 108 ? 6.598 1.337 -12.937 1.00 95.25 108 GLY A N 1
ATOM 869 C CA . GLY A 1 108 ? 6.473 -0.046 -12.499 1.00 95.25 108 GLY A CA 1
ATOM 870 C C . GLY A 1 108 ? 6.298 -0.157 -10.985 1.00 95.25 108 GLY A C 1
ATOM 871 O O . GLY A 1 108 ? 6.221 0.826 -10.243 1.00 95.25 108 GLY A O 1
ATOM 872 N N . LEU A 1 109 ? 6.193 -1.393 -10.499 1.00 97.56 109 LEU A N 1
ATOM 873 C CA . LEU A 1 109 ? 6.060 -1.677 -9.066 1.00 97.56 109 LEU A CA 1
ATOM 874 C C . LEU A 1 109 ? 7.396 -1.659 -8.301 1.00 97.56 109 LEU A C 1
ATOM 876 O O . LEU A 1 109 ? 7.397 -1.868 -7.082 1.00 97.56 109 LEU A O 1
ATOM 880 N N . GLU A 1 110 ? 8.530 -1.395 -8.956 1.00 96.62 110 GLU A N 1
ATOM 881 C CA . GLU A 1 110 ? 9.805 -1.137 -8.277 1.00 96.62 110 GLU A CA 1
ATOM 882 C C . GLU A 1 110 ? 9.785 0.146 -7.437 1.00 96.62 110 GLU A C 1
ATOM 884 O O . GLU A 1 110 ? 10.538 0.243 -6.465 1.00 96.62 110 GLU A O 1
ATOM 889 N N . ASP A 1 111 ? 8.876 1.062 -7.773 1.00 94.56 111 ASP A N 1
ATOM 890 C CA . ASP A 1 111 ? 8.616 2.331 -7.093 1.00 94.56 111 ASP A CA 1
ATOM 891 C C . ASP A 1 111 ? 7.904 2.182 -5.739 1.00 94.56 111 ASP A C 1
ATOM 893 O O . ASP A 1 111 ? 7.841 3.123 -4.942 1.00 94.56 111 ASP A O 1
ATOM 897 N N . VAL A 1 112 ? 7.346 1.003 -5.454 1.00 97.69 112 VAL A N 1
ATOM 898 C CA . VAL A 1 112 ? 6.694 0.735 -4.172 1.00 97.69 112 VAL A CA 1
ATOM 899 C C . VAL A 1 112 ? 7.736 0.668 -3.057 1.00 97.69 112 VAL A C 1
ATOM 901 O O . VAL A 1 112 ? 8.724 -0.069 -3.121 1.00 97.69 112 VAL A O 1
ATOM 904 N N . THR A 1 113 ? 7.473 1.390 -1.969 1.00 98.06 113 THR A N 1
ATOM 905 C CA . THR A 1 113 ? 8.332 1.380 -0.779 1.00 98.06 113 THR A CA 1
ATOM 906 C C . THR A 1 113 ? 7.841 0.375 0.264 1.00 98.06 113 THR A C 1
ATOM 908 O O . THR A 1 113 ? 6.662 0.041 0.323 1.00 98.06 113 THR A O 1
ATOM 911 N N . PHE A 1 114 ? 8.750 -0.115 1.112 1.00 98.38 114 PHE A N 1
ATOM 912 C CA . PHE A 1 114 ? 8.440 -1.053 2.200 1.00 98.38 114 PHE A CA 1
ATOM 913 C C . PHE A 1 114 ? 8.782 -0.407 3.545 1.00 98.38 114 PHE A C 1
ATOM 915 O O . PHE A 1 114 ? 9.901 -0.547 4.052 1.00 98.38 114 PHE A O 1
ATOM 922 N N . SER A 1 115 ? 7.834 0.342 4.104 1.00 97.38 115 SER A N 1
ATOM 923 C CA . SER A 1 115 ? 8.048 1.196 5.275 1.00 97.38 115 SER A CA 1
ATOM 924 C C . SER A 1 115 ? 8.176 0.382 6.558 1.00 97.38 115 SER A C 1
ATOM 926 O O . SER A 1 115 ? 7.287 -0.389 6.908 1.00 97.38 115 SER A O 1
ATOM 928 N N . ALA A 1 116 ? 9.280 0.568 7.287 1.00 96.94 116 ALA A N 1
ATOM 929 C CA . ALA A 1 116 ? 9.459 -0.035 8.607 1.00 96.94 116 ALA A CA 1
ATOM 930 C C . ALA A 1 116 ? 8.626 0.678 9.682 1.00 96.94 116 ALA A C 1
ATOM 932 O O . ALA A 1 116 ? 8.161 0.035 10.615 1.00 96.94 116 ALA A O 1
ATOM 933 N N . GLU A 1 117 ? 8.399 1.982 9.543 1.00 97.00 117 GLU A N 1
ATOM 934 C CA . GLU A 1 117 ? 7.590 2.786 10.461 1.00 97.00 117 GLU A CA 1
ATOM 935 C C . GLU A 1 117 ? 6.274 3.220 9.828 1.00 97.00 117 GLU A C 1
ATOM 937 O O . GLU A 1 117 ? 6.125 3.143 8.608 1.00 97.00 117 GLU A O 1
ATOM 942 N N . LYS A 1 118 ? 5.322 3.650 10.668 1.00 96.62 118 LYS A N 1
ATOM 943 C CA . LYS A 1 118 ? 4.005 4.112 10.219 1.00 96.62 118 LYS A CA 1
ATOM 944 C C . LYS A 1 118 ? 4.194 5.277 9.235 1.00 96.62 118 LYS A C 1
ATOM 946 O O . LYS A 1 118 ? 4.647 6.341 9.659 1.00 96.62 118 LYS A O 1
ATOM 951 N N . PRO A 1 119 ? 3.862 5.107 7.945 1.00 96.62 119 PRO A N 1
ATOM 952 C CA . PRO A 1 119 ? 4.057 6.168 6.969 1.00 96.62 119 PRO A CA 1
ATOM 953 C C . PRO A 1 119 ? 3.011 7.277 7.172 1.00 96.62 119 PRO A C 1
ATOM 955 O O . PRO A 1 119 ? 1.864 6.960 7.508 1.00 96.62 119 PRO A O 1
ATOM 958 N N . PRO A 1 120 ? 3.349 8.560 6.946 1.00 96.50 120 PRO A N 1
ATOM 959 C CA . PRO A 1 120 ? 2.347 9.609 6.791 1.00 96.50 120 PRO A CA 1
ATOM 960 C C . PRO A 1 120 ? 1.576 9.347 5.491 1.00 96.50 120 PRO A C 1
ATOM 962 O O . PRO A 1 120 ? 2.140 9.433 4.400 1.00 96.50 120 PRO A O 1
ATOM 965 N N . ALA A 1 121 ? 0.304 8.970 5.606 1.00 97.62 121 ALA A N 1
ATOM 966 C CA . ALA A 1 121 ? -0.506 8.524 4.478 1.00 97.62 121 ALA A CA 1
ATOM 967 C C . ALA A 1 121 ? -1.874 9.208 4.450 1.00 97.62 121 ALA A C 1
ATOM 969 O O . ALA A 1 121 ? -2.465 9.487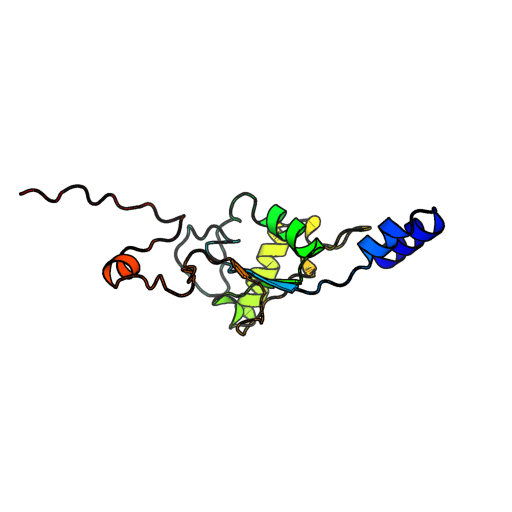 5.492 1.00 97.62 121 ALA A O 1
ATOM 970 N N . LEU A 1 122 ? -2.378 9.433 3.237 1.00 98.06 122 LEU A N 1
ATOM 971 C CA . LEU A 1 122 ? -3.735 9.908 2.975 1.00 98.06 122 LEU A CA 1
ATOM 972 C C . LEU A 1 122 ? -4.773 8.873 3.436 1.00 98.06 122 LEU A C 1
ATOM 974 O O . LEU A 1 122 ? -5.816 9.228 3.982 1.00 98.06 122 LEU A O 1
ATOM 978 N N . VAL A 1 123 ? -4.481 7.588 3.220 1.00 98.25 123 VAL A N 1
ATOM 979 C CA . VAL A 1 123 ? -5.334 6.467 3.624 1.00 98.25 123 VAL A CA 1
ATOM 980 C C . VAL A 1 123 ? -4.493 5.225 3.924 1.00 98.25 123 VAL A C 1
ATOM 982 O O . VAL A 1 123 ? -3.409 5.053 3.365 1.00 98.25 123 VAL A O 1
ATOM 985 N N . TYR A 1 124 ? -5.018 4.374 4.805 1.00 98.69 124 TYR A N 1
ATOM 986 C CA . TYR A 1 124 ? -4.503 3.038 5.099 1.00 98.69 124 TYR A CA 1
ATOM 987 C C . TYR A 1 124 ? -5.484 2.006 4.533 1.00 98.69 124 TYR A C 1
ATOM 989 O O . TYR A 1 124 ? -6.673 2.060 4.854 1.00 98.69 124 TYR A O 1
ATOM 997 N N . VAL A 1 125 ? -4.995 1.101 3.687 1.00 98.62 125 VAL A N 1
ATOM 998 C CA . VAL A 1 125 ? -5.739 -0.045 3.148 1.00 98.62 125 VAL A CA 1
ATOM 999 C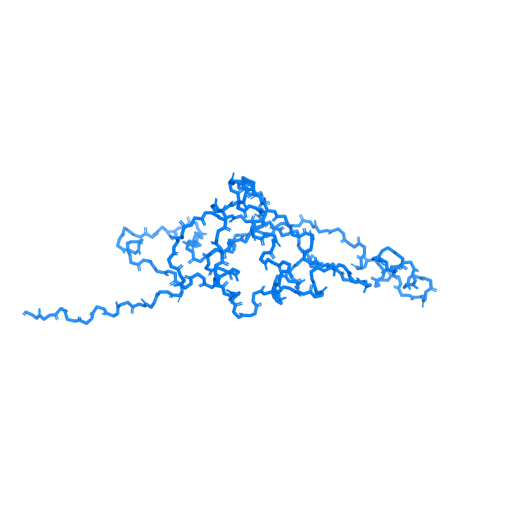 C . VAL A 1 125 ? -5.269 -1.286 3.897 1.00 98.62 125 VAL A C 1
ATOM 1001 O O . VAL A 1 125 ? -4.133 -1.715 3.717 1.00 98.62 125 VAL A O 1
ATOM 1004 N N . ASP A 1 126 ? -6.119 -1.817 4.769 1.00 98.38 126 ASP A N 1
ATOM 1005 C CA . ASP A 1 126 ? -5.765 -2.835 5.763 1.00 98.38 126 ASP A CA 1
ATOM 1006 C C . ASP A 1 126 ? -6.991 -3.723 6.040 1.00 98.38 126 ASP A C 1
ATOM 1008 O O . ASP A 1 126 ? -8.105 -3.212 6.185 1.00 98.38 126 ASP A O 1
ATOM 1012 N N . ASP A 1 127 ? -6.805 -5.045 6.076 1.00 97.00 127 ASP A N 1
ATOM 1013 C CA . ASP A 1 127 ? -7.893 -6.028 6.198 1.00 97.00 127 ASP A CA 1
ATOM 1014 C C . ASP A 1 127 ? -8.524 -6.079 7.600 1.00 97.00 127 ASP A C 1
ATOM 1016 O O . ASP A 1 127 ? -9.575 -6.702 7.788 1.00 97.00 127 ASP A O 1
ATOM 1020 N N . ARG A 1 128 ? -7.887 -5.433 8.583 1.00 95.44 128 ARG A N 1
ATOM 1021 C CA . ARG A 1 128 ? -8.293 -5.405 9.994 1.00 95.44 128 ARG A CA 1
ATOM 1022 C C . ARG A 1 128 ? -8.537 -3.998 10.526 1.00 95.44 128 ARG A C 1
ATOM 1024 O O . ARG A 1 128 ? -8.918 -3.857 11.689 1.00 95.44 128 ARG A O 1
ATOM 1031 N N . ALA A 1 129 ? -8.339 -2.960 9.718 1.00 95.50 129 ALA A N 1
ATOM 1032 C CA . ALA A 1 129 ? -8.600 -1.598 10.153 1.00 95.50 129 ALA A CA 1
ATOM 1033 C C . ALA A 1 129 ? -10.101 -1.321 10.306 1.00 95.50 129 ALA A C 1
ATOM 1035 O O . ALA A 1 129 ? -10.927 -1.669 9.463 1.00 95.50 129 ALA A O 1
ATOM 1036 N N . TYR A 1 130 ? -10.442 -0.607 11.376 1.00 96.06 130 TYR A N 1
ATOM 1037 C CA . TYR A 1 130 ? -11.765 -0.036 11.580 1.00 96.06 130 TYR A CA 1
ATOM 1038 C C . TYR A 1 130 ? -11.743 1.441 11.177 1.00 96.06 130 TYR A C 1
ATOM 1040 O O . TYR A 1 130 ? -10.922 2.217 11.677 1.00 96.06 130 TYR A O 1
ATOM 1048 N N . ARG A 1 131 ? -12.639 1.856 10.274 1.00 96.44 131 ARG A N 1
ATOM 1049 C CA . ARG A 1 131 ? -12.729 3.263 9.869 1.00 96.44 131 ARG A CA 1
ATOM 1050 C C . ARG A 1 131 ? -13.462 4.065 10.937 1.00 96.44 131 ARG A C 1
ATOM 1052 O O . ARG A 1 131 ? -14.687 4.065 10.988 1.00 96.44 131 ARG A O 1
ATOM 1059 N N . PHE A 1 132 ? -12.701 4.803 11.735 1.00 97.12 132 PHE A N 1
ATOM 1060 C CA . PHE A 1 132 ? -13.260 5.811 12.624 1.00 97.12 132 PHE A CA 1
ATOM 1061 C C . PHE A 1 132 ? -13.705 7.057 11.835 1.00 97.12 132 PHE A C 1
ATOM 1063 O O . PHE A 1 132 ? -12.960 7.559 10.988 1.00 97.12 132 PHE A O 1
ATOM 1070 N N . THR A 1 133 ? -14.914 7.546 12.102 1.00 97.50 133 THR A N 1
ATOM 1071 C CA . THR A 1 133 ? -15.561 8.697 11.451 1.00 97.50 133 THR A CA 1
ATOM 1072 C C . THR A 1 133 ? -15.730 9.899 12.379 1.00 97.50 133 THR A C 1
ATOM 1074 O O . THR A 1 133 ? -16.197 10.936 11.924 1.00 97.50 133 THR A O 1
ATOM 1077 N N . GLY A 1 134 ? -15.300 9.791 13.641 1.00 97.75 134 GLY A N 1
ATOM 1078 C CA . GLY A 1 134 ? -15.346 10.872 14.635 1.00 97.75 134 GLY A CA 1
ATOM 1079 C C . GLY A 1 134 ? -16.165 10.531 15.882 1.00 97.75 134 GLY A C 1
ATOM 1080 O O . GLY A 1 134 ? -15.899 11.074 16.950 1.00 97.75 134 GLY A O 1
ATOM 1081 N N . ASP A 1 135 ? -17.104 9.597 15.762 1.00 97.75 135 ASP A N 1
ATOM 1082 C CA . ASP A 1 135 ? -18.088 9.262 16.796 1.00 97.75 135 ASP A CA 1
ATOM 1083 C C . ASP A 1 135 ? -18.454 7.765 16.859 1.00 97.75 135 ASP A C 1
ATOM 1085 O O . ASP A 1 135 ? -19.124 7.330 17.793 1.00 97.75 135 ASP A O 1
ATOM 1089 N N . ASN A 1 136 ? -17.975 6.945 15.921 1.00 97.12 136 ASN A N 1
ATOM 1090 C CA . ASN A 1 136 ? -18.316 5.525 15.801 1.00 97.12 136 ASN A CA 1
ATOM 1091 C C . ASN A 1 136 ? -17.318 4.600 16.522 1.00 97.12 136 ASN A C 1
ATOM 1093 O O . ASN A 1 136 ? -16.701 3.729 15.915 1.00 97.12 136 ASN A O 1
ATOM 1097 N N . PHE A 1 137 ? -17.116 4.771 17.826 1.00 97.62 137 PHE A N 1
ATOM 1098 C CA . PHE A 1 137 ? -16.288 3.812 18.568 1.00 97.62 137 PHE A CA 1
ATOM 1099 C C . PHE A 1 137 ? -16.955 2.425 18.585 1.00 97.62 137 PHE A C 1
ATOM 1101 O O . PHE A 1 137 ? -18.106 2.332 19.015 1.00 97.62 137 PHE A O 1
ATOM 1108 N N . PRO A 1 138 ? -16.267 1.345 18.163 1.00 97.00 138 PRO A N 1
ATOM 1109 C CA . PRO A 1 138 ? -16.832 0.008 18.263 1.00 97.00 138 PRO A CA 1
ATOM 1110 C C . PRO A 1 138 ? -16.877 -0.438 19.730 1.00 97.00 138 PRO A C 1
ATOM 1112 O O . PRO A 1 138 ? -15.948 -0.201 20.507 1.00 97.00 138 PRO A O 1
ATOM 1115 N N . THR A 1 139 ? -17.952 -1.122 20.100 1.00 97.50 139 THR A N 1
ATOM 1116 C CA . THR A 1 139 ? -18.100 -1.799 21.394 1.00 97.50 139 THR A CA 1
ATOM 1117 C C . THR A 1 139 ? -17.094 -2.947 21.535 1.00 97.50 139 THR A C 1
ATOM 1119 O O . THR A 1 139 ? -16.561 -3.463 20.548 1.00 97.50 139 THR A O 1
ATOM 1122 N N . GLN A 1 140 ? -16.838 -3.402 22.767 1.00 97.44 140 GLN A N 1
ATOM 1123 C CA . GLN A 1 140 ? -15.931 -4.535 23.001 1.00 97.44 140 GLN A CA 1
ATOM 1124 C C . GLN A 1 140 ? -16.408 -5.809 22.289 1.00 97.44 140 GLN A C 1
ATOM 1126 O O . GLN A 1 140 ? -15.591 -6.551 21.738 1.00 97.44 140 GLN A O 1
ATOM 1131 N N . ASP A 1 141 ? -17.722 -6.038 22.257 1.00 96.50 141 ASP A N 1
ATOM 1132 C CA . ASP A 1 141 ? -18.315 -7.184 21.571 1.00 9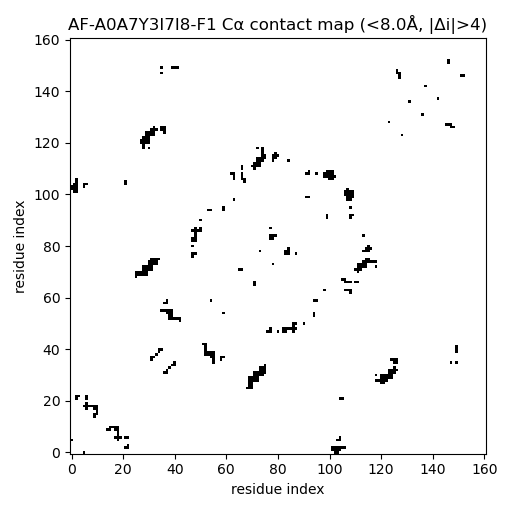6.50 141 ASP A CA 1
ATOM 1133 C C . ASP A 1 141 ? -18.132 -7.096 20.054 1.00 96.50 141 ASP A C 1
ATOM 1135 O O . ASP A 1 141 ? -17.798 -8.099 19.419 1.00 96.50 141 ASP A O 1
ATOM 1139 N N . GLU A 1 142 ? -18.287 -5.913 19.455 1.00 95.12 142 GLU A N 1
ATOM 1140 C CA . GLU A 1 142 ? -17.988 -5.717 18.034 1.00 95.12 142 GLU A CA 1
ATOM 1141 C C . GLU A 1 142 ? -16.517 -6.012 17.745 1.00 95.12 142 GLU A C 1
ATOM 1143 O O . GLU A 1 142 ? -16.235 -6.833 16.871 1.00 95.12 142 GLU A O 1
ATOM 1148 N N . ILE A 1 143 ? -15.589 -5.444 18.530 1.00 95.75 143 ILE A N 1
ATOM 1149 C CA . ILE A 1 143 ? -14.143 -5.684 18.389 1.00 95.75 143 ILE A CA 1
ATOM 1150 C C . ILE A 1 143 ? -13.833 -7.186 18.445 1.00 95.75 143 ILE A C 1
ATOM 1152 O O . ILE A 1 143 ? -13.135 -7.709 17.575 1.00 95.75 143 ILE A O 1
ATOM 1156 N N . HIS A 1 144 ? -14.376 -7.905 19.433 1.00 93.50 144 HIS A N 1
ATOM 1157 C CA . HIS A 1 144 ? -14.123 -9.337 19.605 1.00 93.50 144 HIS A CA 1
ATOM 1158 C C . HIS A 1 144 ? -14.660 -10.188 18.439 1.00 93.50 144 HIS A C 1
ATOM 1160 O O . HIS A 1 144 ? -14.136 -11.272 18.145 1.00 93.50 144 HIS A O 1
ATOM 1166 N N . ASN A 1 145 ? -15.697 -9.710 17.749 1.00 92.19 145 ASN A N 1
ATOM 1167 C CA . ASN A 1 145 ? -16.326 -10.410 16.633 1.00 92.19 145 ASN A CA 1
ATOM 1168 C C . ASN A 1 145 ? -15.836 -9.946 15.249 1.00 92.19 145 ASN A C 1
ATOM 1170 O O . ASN A 1 145 ? -16.187 -10.596 14.262 1.00 92.19 145 ASN A O 1
ATOM 1174 N N . LEU A 1 146 ? -14.990 -8.909 15.148 1.00 91.88 146 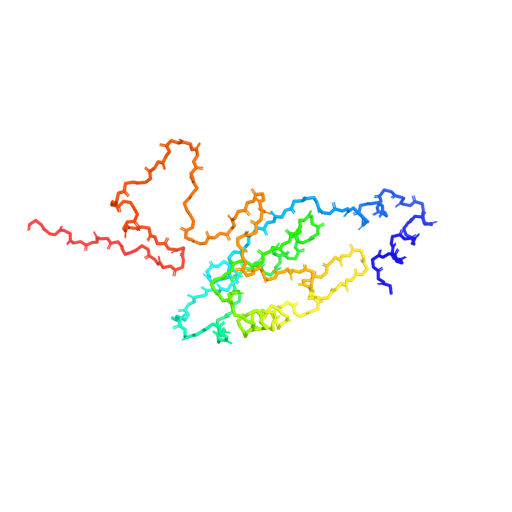LEU A N 1
ATOM 1175 C CA . LEU A 1 146 ? -14.376 -8.503 13.879 1.00 91.88 146 LEU A CA 1
ATOM 1176 C C . LEU A 1 146 ? -13.566 -9.655 13.275 1.00 91.88 146 LEU A C 1
ATOM 1178 O O . LEU A 1 146 ? -12.803 -10.348 13.955 1.00 91.88 146 LEU A O 1
ATOM 1182 N N . ARG A 1 147 ? -13.736 -9.878 11.974 1.00 90.88 147 ARG A N 1
ATOM 1183 C CA . ARG A 1 147 ? -12.995 -10.881 11.206 1.00 90.88 147 ARG A CA 1
ATOM 1184 C C . ARG A 1 147 ? -12.508 -10.243 9.907 1.00 90.88 147 ARG A C 1
ATOM 1186 O O . ARG A 1 147 ? -13.267 -9.473 9.319 1.00 90.88 147 ARG A O 1
ATOM 1193 N N . PRO A 1 148 ? -11.287 -10.569 9.451 1.00 92.25 148 PRO A N 1
ATOM 1194 C CA . PRO A 1 148 ? -10.854 -10.185 8.116 1.00 92.25 148 PRO A CA 1
ATOM 1195 C C . PRO A 1 148 ? -11.719 -10.897 7.071 1.00 92.25 148 PRO A C 1
ATOM 1197 O O . PRO A 1 148 ? -12.261 -11.977 7.325 1.00 92.25 148 PRO A O 1
ATOM 1200 N N . TRP A 1 149 ? -11.828 -10.307 5.884 1.00 92.75 149 TRP A N 1
ATOM 1201 C CA . TRP A 1 149 ? -12.722 -10.779 4.819 1.00 92.75 149 TRP A CA 1
ATOM 1202 C C . TRP A 1 149 ? -12.460 -12.236 4.393 1.00 92.75 149 TRP A C 1
ATOM 1204 O O . TRP A 1 149 ? -13.381 -12.932 3.972 1.00 92.75 149 TRP A O 1
ATOM 1214 N N . ASN A 1 150 ? -11.222 -12.718 4.539 1.00 87.94 150 ASN A N 1
ATOM 1215 C CA . ASN A 1 150 ? -10.804 -14.070 4.163 1.00 87.94 150 ASN A CA 1
ATOM 1216 C C . ASN A 1 150 ? -11.045 -15.131 5.259 1.00 87.94 150 ASN A C 1
ATOM 1218 O O . ASN A 1 150 ? -10.717 -16.306 5.073 1.00 87.94 150 ASN A O 1
ATOM 1222 N N . LYS A 1 151 ? -11.617 -14.751 6.410 1.00 83.94 151 LYS A N 1
ATOM 1223 C CA . LYS A 1 151 ? -12.070 -15.678 7.454 1.00 83.94 151 LYS A CA 1
ATOM 1224 C C . LYS A 1 151 ? -13.587 -15.560 7.551 1.00 83.94 151 LYS A C 1
ATOM 1226 O O . LYS A 1 151 ? -14.102 -14.581 8.082 1.00 83.94 151 LYS A O 1
ATOM 1231 N N . GLY A 1 152 ? -14.296 -16.560 7.021 1.00 67.31 152 GLY A N 1
ATOM 1232 C CA . GLY A 1 152 ? -15.759 -16.578 6.995 1.00 67.31 152 GLY A CA 1
ATOM 1233 C C . GLY A 1 152 ? -16.377 -16.253 8.358 1.00 67.31 152 GLY A C 1
ATOM 1234 O O . GLY A 1 152 ? -15.828 -16.608 9.409 1.00 67.31 152 GLY A O 1
ATOM 1235 N N . ARG A 1 153 ? -17.537 -15.586 8.345 1.00 59.47 153 ARG A N 1
ATOM 1236 C CA . ARG A 1 153 ? -18.366 -15.470 9.546 1.00 59.47 153 ARG A CA 1
ATOM 1237 C C . ARG A 1 153 ? -18.693 -16.894 9.984 1.00 59.47 153 ARG A C 1
ATOM 1239 O O . ARG A 1 153 ? -19.308 -17.645 9.236 1.00 59.47 153 ARG A O 1
ATOM 1246 N N . LYS A 1 154 ? -18.250 -17.296 11.176 1.00 53.19 154 LYS A N 1
ATOM 1247 C CA . LYS A 1 154 ? -18.869 -18.452 11.820 1.00 53.19 154 LYS A CA 1
ATOM 1248 C C . LYS A 1 154 ? -20.268 -17.987 12.176 1.00 53.19 154 LYS A C 1
ATOM 1250 O O . LYS A 1 154 ? -20.416 -17.234 13.138 1.00 53.19 154 LYS A O 1
ATOM 1255 N N . ASP A 1 155 ? -21.256 -18.370 11.378 1.00 48.28 155 ASP A N 1
ATOM 1256 C CA . ASP A 1 155 ? -22.642 -18.241 11.792 1.00 48.28 155 ASP A CA 1
ATOM 1257 C C . ASP A 1 155 ? -22.734 -18.893 13.171 1.00 48.28 155 ASP A C 1
ATOM 1259 O O . ASP A 1 155 ? -22.408 -20.072 13.337 1.00 48.28 155 ASP A O 1
ATOM 1263 N N . ARG A 1 156 ? -23.095 -18.112 14.193 1.00 48.34 156 ARG A N 1
ATOM 1264 C CA . ARG A 1 156 ? -23.449 -18.657 15.503 1.00 48.34 156 ARG A CA 1
ATOM 1265 C C . ARG A 1 156 ? -24.788 -19.381 15.338 1.00 48.34 156 ARG A C 1
ATOM 1267 O O . ARG A 1 156 ? -25.813 -18.898 15.800 1.00 48.34 156 ARG A O 1
ATOM 1274 N N . GLN A 1 157 ? -24.806 -20.509 14.632 1.00 43.88 157 GLN A N 1
ATOM 1275 C CA . GLN A 1 157 ? -25.908 -21.451 14.739 1.00 43.88 157 GLN A CA 1
ATOM 1276 C C . GLN A 1 157 ? -25.724 -22.230 16.042 1.00 43.88 157 GLN A C 1
ATOM 1278 O O . GLN A 1 157 ? -24.648 -22.762 16.314 1.00 43.88 157 GLN A O 1
ATOM 1283 N N . ASN A 1 158 ? -26.814 -22.287 16.808 1.00 40.34 158 ASN A N 1
ATOM 1284 C CA . ASN A 1 158 ? -27.032 -23.041 18.045 1.00 40.34 158 ASN A CA 1
ATOM 1285 C C . ASN A 1 158 ? -26.726 -22.304 19.356 1.00 40.34 158 ASN A C 1
ATOM 1287 O O . ASN A 1 158 ? -25.980 -22.783 20.203 1.00 40.34 158 ASN A O 1
ATOM 1291 N N . GLY A 1 159 ? -27.445 -21.203 19.585 1.00 39.50 159 GLY A N 1
ATOM 1292 C CA . GLY A 1 159 ? -28.157 -21.090 20.858 1.00 39.50 159 GLY A CA 1
ATOM 1293 C C . GLY A 1 159 ? -29.371 -22.019 20.792 1.00 39.50 159 GLY A C 1
ATOM 1294 O O . GLY A 1 159 ? -30.345 -21.695 20.117 1.00 39.50 159 GLY A O 1
ATOM 1295 N N . LYS A 1 160 ? -29.286 -23.205 21.402 1.00 35.00 160 LYS A N 1
ATOM 1296 C CA . LYS A 1 160 ? -30.496 -23.952 21.767 1.00 35.00 160 LYS A CA 1
ATOM 1297 C C . LYS A 1 160 ? -30.997 -23.409 23.114 1.00 35.00 160 LYS A C 1
ATOM 1299 O O . LYS A 1 160 ? -30.142 -23.048 23.925 1.00 35.00 160 LYS A O 1
ATOM 1304 N N . PRO A 1 161 ? -32.325 -23.311 23.304 1.00 43.09 161 PRO A N 1
ATOM 1305 C CA . PRO A 1 161 ? -32.926 -22.889 24.567 1.00 43.09 161 PRO A CA 1
ATOM 1306 C C . PRO A 1 161 ? -32.570 -23.838 25.715 1.00 43.09 161 PRO A C 1
ATOM 1308 O O . PRO A 1 161 ? -32.300 -25.031 25.432 1.00 43.09 161 PRO A O 1
#

Foldseek 3Di:
DFLQVLLVVCVVVVNNVLSCLLVDDADFEEEEEPQLQQFVNPDDDDDLQDRPGAGDVCRLVVLQVCVSHHAYEHEYPSLLDPNNQVNVLVRSCVRNPPQCCGDHSGHRVVSYHHDNDDDPGPYYHDQLDDDDPPPDDDDPVRNVQDDGPSDDRPPPPDPDD

Mean predicted aligned error: 5.86 Å

Radius of gyration: 19.69 Å; Cα contacts (8 Å, |Δi|>4): 232; chains: 1; bounding box: 48×43×56 Å

pLDDT: mean 91.58, std 12.59, range [35.0, 98.81]

Sequence (161 aa):
MDREEYADKLALSGEPEKAMAVMKERKWTVAVDFDGVLHSYTTPWLNAHTIPDPPVPGAIEWLHSTVQTFNVAIYSTRSKTWRGRRAMKAWLKKHAGNIYWEAPGFLGLEDVTFSAEKPPALVYVDDRAYRFTGDNFPTQDEIHNLRPWNKGRKDRQNGKP